Protein AF-A0A661VAI3-F1 (afdb_monomer_lite)

Sequence (65 aa):
TQRSCAWNVARLCTVLKPCMEAAEIPVHPNMGMGVGGSPLTDIIASDAVSRGSTAVAEISRVDGL

pLDDT: mean 90.7, std 6.23, range [61.28, 97.19]

Radius of gyration: 11.48 Å; chains: 1;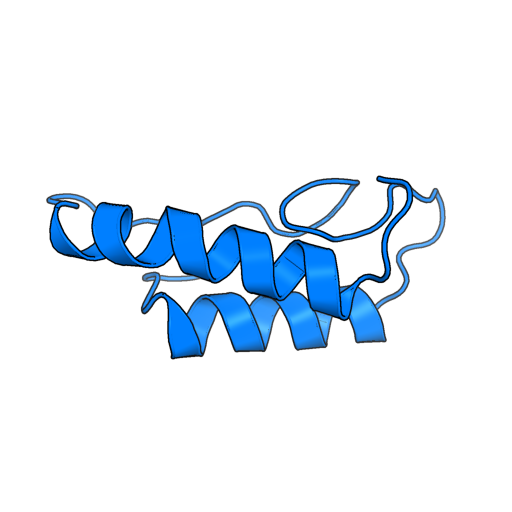 bounding box: 32×20×28 Å

Secondary structure (DSSP, 8-state):
--S-HHHHHHHHHHHHHHHHHT-SS------BTTBTT----SS--HHHHHHHHHHHHHHH--S--

Foldseek 3Di:
DPDALVVLLVVLLVVLQVVLVVDPDADADDQDCPPNSFDNDPDGPVVSRVVSQVSNCPSNVGPYD

Structure (mmCIF, N/CA/C/O backbone):
data_AF-A0A661VAI3-F1
#
_entry.id   AF-A0A661VAI3-F1
#
loop_
_atom_site.group_PDB
_atom_site.id
_atom_site.type_symbol
_atom_site.label_atom_id
_atom_site.label_alt_id
_atom_site.label_comp_id
_atom_site.label_asym_id
_atom_site.labe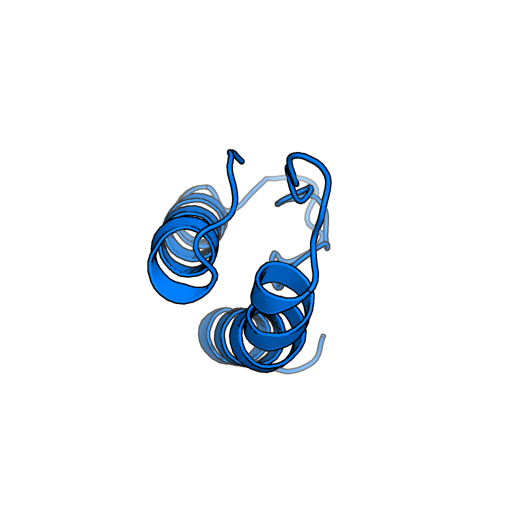l_entity_id
_atom_site.label_seq_id
_atom_site.pdbx_PDB_ins_code
_atom_site.Cartn_x
_atom_site.Cartn_y
_atom_site.Cartn_z
_atom_site.occupancy
_atom_site.B_iso_or_equiv
_atom_site.auth_seq_id
_atom_site.auth_comp_id
_atom_site.auth_asym_id
_atom_site.auth_atom_id
_atom_site.pdbx_PDB_model_num
ATOM 1 N N . THR A 1 1 ? 6.904 -9.816 -6.068 1.00 61.28 1 THR A N 1
ATOM 2 C CA . THR A 1 1 ? 5.660 -9.854 -6.876 1.00 61.28 1 THR A CA 1
ATOM 3 C C . THR A 1 1 ? 6.038 -9.909 -8.356 1.00 61.28 1 THR A C 1
ATOM 5 O O . THR A 1 1 ? 7.107 -9.429 -8.691 1.00 61.28 1 THR A O 1
ATOM 8 N N . GLN A 1 2 ? 5.225 -10.502 -9.244 1.00 80.62 2 GLN A N 1
ATOM 9 C CA . GLN A 1 2 ? 5.488 -10.547 -10.708 1.00 80.62 2 GLN A CA 1
ATOM 10 C C . GLN A 1 2 ? 4.643 -9.510 -11.487 1.00 80.62 2 GLN A C 1
ATOM 12 O O . GLN A 1 2 ? 4.327 -9.681 -12.661 1.00 80.62 2 GLN A O 1
ATOM 17 N N . ARG A 1 3 ? 4.178 -8.463 -10.798 1.00 88.88 3 ARG A N 1
ATOM 18 C CA . ARG A 1 3 ? 3.268 -7.431 -11.317 1.00 88.88 3 ARG A CA 1
ATOM 19 C C . ARG A 1 3 ? 3.881 -6.055 -11.091 1.00 88.88 3 ARG A C 1
ATOM 21 O O . ARG A 1 3 ? 4.704 -5.897 -10.189 1.00 88.88 3 ARG A O 1
ATOM 28 N N . SER A 1 4 ? 3.446 -5.069 -11.876 1.00 89.94 4 SER A N 1
ATOM 29 C CA . SER A 1 4 ? 3.918 -3.686 -11.761 1.00 89.94 4 SER A CA 1
ATOM 30 C C . SER A 1 4 ? 3.661 -3.105 -10.364 1.00 89.94 4 SER A C 1
ATOM 32 O O . SER A 1 4 ? 2.736 -3.523 -9.664 1.00 89.94 4 SER A O 1
ATOM 34 N N . CYS A 1 5 ? 4.467 -2.116 -9.964 1.00 88.81 5 CYS A N 1
ATOM 35 C CA . CYS A 1 5 ? 4.299 -1.422 -8.683 1.00 88.81 5 CYS A CA 1
ATOM 36 C C . CYS A 1 5 ? 2.881 -0.839 -8.544 1.00 88.81 5 CYS A C 1
ATOM 38 O O . CYS A 1 5 ? 2.206 -1.111 -7.555 1.00 88.81 5 CYS A O 1
ATOM 40 N N . ALA A 1 6 ? 2.376 -0.175 -9.592 1.00 91.75 6 ALA A N 1
ATOM 41 C CA . ALA A 1 6 ? 1.018 0.370 -9.621 1.00 91.75 6 ALA A CA 1
ATOM 42 C C . ALA A 1 6 ? -0.061 -0.694 -9.358 1.00 91.75 6 ALA A C 1
ATOM 44 O O . ALA A 1 6 ? -0.987 -0.455 -8.587 1.00 91.75 6 ALA A O 1
ATOM 45 N N . TRP A 1 7 ? 0.074 -1.890 -9.944 1.00 93.81 7 TRP A N 1
ATOM 46 C CA . TRP A 1 7 ? -0.871 -2.980 -9.701 1.00 93.81 7 TRP A CA 1
ATOM 47 C C . TRP A 1 7 ? -0.815 -3.469 -8.249 1.00 93.81 7 TRP A C 1
ATOM 49 O O . TRP A 1 7 ? -1.855 -3.685 -7.630 1.00 93.81 7 TRP A O 1
ATOM 59 N N . ASN A 1 8 ? 0.389 -3.628 -7.688 1.00 93.19 8 ASN A N 1
ATOM 60 C CA . ASN A 1 8 ? 0.537 -4.105 -6.311 1.00 93.19 8 ASN A CA 1
ATOM 61 C C . ASN A 1 8 ? -0.033 -3.096 -5.301 1.00 93.19 8 ASN A C 1
ATOM 63 O O . ASN A 1 8 ? -0.705 -3.511 -4.360 1.00 93.19 8 ASN A O 1
ATOM 67 N N . VAL A 1 9 ? 0.187 -1.795 -5.523 1.00 94.25 9 VAL A N 1
ATOM 68 C CA . VAL A 1 9 ? -0.365 -0.714 -4.691 1.00 94.25 9 VAL A CA 1
ATOM 69 C C . VAL A 1 9 ? -1.889 -0.662 -4.809 1.00 94.25 9 VAL A C 1
ATOM 71 O O . VAL A 1 9 ? -2.576 -0.637 -3.794 1.00 94.25 9 VAL A O 1
ATOM 74 N N . ALA A 1 10 ? -2.447 -0.744 -6.021 1.00 95.50 10 ALA A N 1
ATOM 75 C CA . ALA A 1 10 ? -3.900 -0.779 -6.206 1.00 95.50 10 ALA A CA 1
ATOM 76 C C . ALA A 1 10 ? -4.543 -1.980 -5.489 1.00 95.50 10 ALA A C 1
ATOM 78 O O . ALA A 1 10 ? -5.577 -1.842 -4.828 1.00 95.50 10 ALA A O 1
ATOM 79 N N . ARG A 1 11 ? -3.903 -3.157 -5.561 1.00 94.88 11 ARG A N 1
ATOM 80 C CA . ARG A 1 11 ? -4.331 -4.343 -4.811 1.00 94.88 11 ARG A CA 1
ATOM 81 C C . ARG A 1 11 ? -4.259 -4.113 -3.303 1.00 94.88 11 ARG A C 1
ATOM 83 O O . ARG A 1 11 ? -5.191 -4.509 -2.611 1.00 94.88 11 ARG A O 1
ATOM 90 N N . LEU A 1 12 ? -3.185 -3.498 -2.799 1.00 94.88 12 LEU A N 1
ATOM 91 C CA . LEU A 1 12 ? -3.071 -3.153 -1.382 1.00 94.88 12 LEU A CA 1
ATOM 92 C C . LEU A 1 12 ? -4.237 -2.258 -0.955 1.00 94.88 12 LEU A C 1
ATOM 94 O O . LEU A 1 12 ? -4.954 -2.636 -0.037 1.00 94.88 12 LEU A O 1
ATOM 98 N N . CYS A 1 13 ? -4.466 -1.129 -1.632 1.00 95.94 13 CYS A N 1
ATOM 99 C CA . CYS A 1 13 ? -5.532 -0.194 -1.262 1.00 95.94 13 CYS A CA 1
ATOM 100 C C . CYS A 1 13 ? -6.916 -0.858 -1.289 1.00 95.94 13 CYS A C 1
ATOM 102 O O . CYS A 1 13 ? -7.745 -0.589 -0.427 1.00 95.94 13 CYS A O 1
ATOM 104 N N . THR A 1 14 ? -7.156 -1.767 -2.240 1.00 96.50 14 THR A N 1
ATOM 105 C CA . THR A 1 14 ? -8.421 -2.517 -2.332 1.00 96.50 14 THR A CA 1
ATOM 106 C C . THR A 1 14 ? -8.669 -3.383 -1.096 1.00 96.50 14 THR A C 1
ATOM 108 O O . THR A 1 14 ? -9.805 -3.500 -0.648 1.00 96.50 14 THR A O 1
ATOM 111 N N . VAL A 1 15 ? -7.616 -3.989 -0.543 1.00 94.56 15 VAL A N 1
ATOM 112 C CA . VAL A 1 15 ? -7.710 -4.823 0.664 1.00 94.56 15 VAL A CA 1
ATOM 113 C C . VAL A 1 15 ? -7.717 -3.968 1.929 1.00 94.56 15 VAL A C 1
ATOM 115 O O . VAL A 1 15 ? -8.473 -4.252 2.848 1.00 94.56 15 VAL A O 1
ATOM 118 N N . LEU A 1 16 ? -6.889 -2.924 1.980 1.00 95.50 16 LEU A N 1
ATOM 119 C CA . LEU A 1 16 ? -6.673 -2.120 3.180 1.00 95.50 16 LEU A CA 1
ATOM 120 C C . LEU A 1 16 ? -7.844 -1.185 3.484 1.00 95.50 16 LEU A C 1
ATOM 122 O O . LEU A 1 16 ? -8.189 -1.009 4.646 1.00 95.50 16 LEU A O 1
ATOM 126 N N . LYS A 1 17 ? -8.480 -0.606 2.462 1.00 96.06 17 LYS A N 1
ATOM 127 C CA . LYS A 1 17 ? -9.580 0.348 2.640 1.00 96.06 17 LYS A CA 1
ATOM 128 C C . LYS A 1 17 ? -10.727 -0.168 3.533 1.00 96.06 17 LYS A C 1
ATOM 130 O O . LYS A 1 17 ? -11.047 0.528 4.491 1.00 96.06 17 LYS A O 1
ATOM 135 N N . PRO A 1 18 ? -11.318 -1.360 3.313 1.00 96.81 18 PRO A N 1
ATOM 136 C CA . PRO A 1 18 ? -12.350 -1.869 4.220 1.00 96.81 18 PRO A CA 1
ATOM 137 C C . PRO A 1 18 ? -11.810 -2.192 5.623 1.00 96.81 18 PRO A C 1
ATOM 139 O O . PRO A 1 18 ? -12.553 -2.106 6.595 1.00 96.81 18 PRO A O 1
ATOM 142 N N . CYS A 1 19 ? -10.522 -2.531 5.766 1.00 95.62 19 CYS A N 1
ATOM 143 C CA . CYS A 1 19 ? -9.912 -2.701 7.089 1.00 95.62 19 CYS A CA 1
ATOM 144 C C . CYS A 1 19 ? -9.840 -1.374 7.849 1.00 95.62 19 CYS A C 1
ATOM 146 O O . CYS A 1 19 ? -10.066 -1.360 9.053 1.00 95.62 19 CYS A O 1
ATOM 148 N N . MET A 1 20 ? -9.565 -0.272 7.147 1.00 97.00 20 MET A N 1
ATOM 149 C CA . MET A 1 20 ? -9.549 1.068 7.734 1.00 97.00 20 MET A CA 1
ATOM 150 C C . MET A 1 20 ? -10.938 1.531 8.171 1.00 97.00 20 MET A C 1
ATOM 152 O O . MET A 1 20 ? -11.058 2.196 9.191 1.00 97.00 20 MET A O 1
ATOM 156 N N . GLU A 1 21 ? -11.997 1.134 7.462 1.00 96.06 21 GLU A N 1
ATOM 157 C CA . GLU A 1 21 ? -13.382 1.423 7.871 1.00 96.06 21 GLU A CA 1
ATOM 158 C C . GLU A 1 21 ? -13.773 0.726 9.187 1.00 96.06 21 GLU A C 1
ATOM 160 O O . GLU A 1 21 ? -14.632 1.224 9.911 1.00 96.06 21 GLU A O 1
ATOM 165 N N . ALA A 1 22 ? -13.139 -0.405 9.505 1.00 97.00 22 ALA A N 1
ATOM 166 C CA . ALA A 1 22 ? -13.369 -1.165 10.734 1.00 97.00 22 ALA A CA 1
ATOM 167 C C . ALA A 1 22 ? -12.337 -0.880 11.842 1.00 97.00 22 ALA A C 1
ATOM 169 O O . ALA A 1 22 ? -12.438 -1.449 12.928 1.00 97.00 22 ALA A O 1
ATOM 170 N N . ALA A 1 23 ? -11.315 -0.064 11.574 1.00 96.56 23 ALA A N 1
ATOM 171 C CA . ALA A 1 23 ? -10.233 0.168 12.518 1.00 96.56 23 ALA A CA 1
ATOM 172 C C . ALA A 1 23 ? -10.689 1.076 13.673 1.00 96.56 23 ALA A C 1
ATOM 174 O O . ALA A 1 23 ? -11.153 2.192 13.458 1.00 96.56 23 ALA A O 1
ATOM 175 N N . GLU A 1 24 ? -10.506 0.610 14.910 1.00 97.19 24 GLU A N 1
ATOM 176 C CA . GLU A 1 24 ? -10.785 1.384 16.134 1.00 97.19 24 GLU A CA 1
ATOM 177 C C . GLU A 1 24 ? -9.517 1.999 16.752 1.00 97.19 24 GLU A C 1
ATOM 179 O O . GLU A 1 24 ? -9.578 2.698 17.764 1.00 97.19 24 GLU A O 1
ATOM 184 N N . ILE A 1 25 ? -8.353 1.731 16.154 1.00 95.81 25 ILE A N 1
ATOM 185 C CA . ILE A 1 25 ? -7.050 2.256 16.568 1.00 95.81 25 ILE A CA 1
ATOM 186 C C . ILE A 1 25 ? 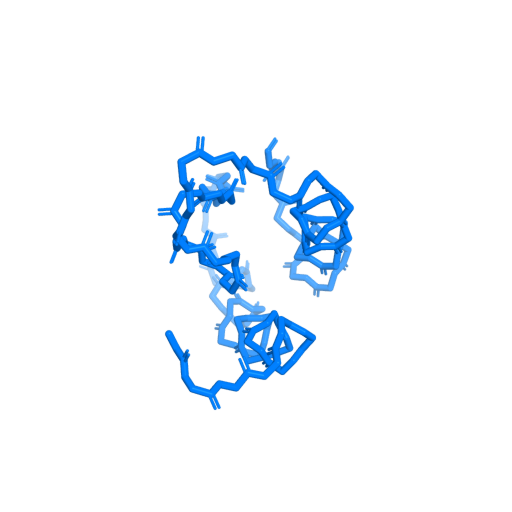-6.362 2.943 15.386 1.00 95.81 25 ILE A C 1
ATOM 188 O O . ILE A 1 25 ? -6.618 2.554 14.245 1.00 95.81 25 ILE A O 1
ATOM 192 N N . PRO A 1 26 ? -5.445 3.895 15.639 1.00 95.69 26 PRO A N 1
ATOM 193 C CA . PRO A 1 26 ? -4.644 4.485 14.577 1.00 95.69 26 PRO A CA 1
ATOM 194 C C . PRO A 1 26 ? -3.808 3.433 13.839 1.00 95.69 26 PRO A C 1
ATOM 196 O O . PRO A 1 26 ? -3.159 2.588 14.462 1.00 95.69 26 PRO A O 1
ATOM 199 N N . VAL A 1 27 ? -3.788 3.508 12.511 1.00 95.19 27 VAL A N 1
ATOM 200 C CA . VAL A 1 27 ? -3.075 2.582 11.628 1.00 95.19 27 VAL A CA 1
ATOM 201 C C . VAL A 1 27 ? -1.984 3.321 10.860 1.00 95.19 27 VAL A C 1
ATOM 203 O O . VAL A 1 27 ? -2.245 4.253 10.104 1.00 95.19 27 VAL A O 1
ATOM 206 N N . HIS A 1 28 ? -0.751 2.836 11.011 1.00 94.19 28 HIS A N 1
ATOM 207 C CA . HIS A 1 28 ? 0.436 3.313 10.302 1.00 94.19 28 HIS A CA 1
ATOM 208 C C . HIS A 1 28 ? 1.083 2.139 9.545 1.00 94.19 28 HIS A C 1
ATOM 210 O O . HIS A 1 28 ? 1.878 1.389 10.123 1.00 94.19 28 HIS A O 1
ATOM 216 N N . PRO A 1 29 ? 0.700 1.882 8.283 1.00 91.44 29 PRO A N 1
ATOM 217 C CA . PRO A 1 29 ? 1.253 0.772 7.519 1.00 91.44 29 PRO A CA 1
ATOM 218 C C . PRO A 1 29 ? 2.740 0.971 7.222 1.00 91.44 29 PRO A C 1
ATOM 220 O O . PRO A 1 29 ? 3.151 2.019 6.739 1.00 91.44 29 PRO A O 1
ATOM 223 N N . ASN A 1 30 ? 3.543 -0.078 7.397 1.00 89.44 30 ASN A N 1
ATOM 224 C CA . ASN A 1 30 ? 4.920 -0.067 6.913 1.00 89.44 30 ASN A CA 1
ATOM 225 C C . ASN A 1 30 ? 4.947 -0.088 5.374 1.00 89.44 30 ASN A C 1
ATOM 227 O O . ASN A 1 30 ? 4.545 -1.081 4.758 1.00 89.44 30 ASN A O 1
ATOM 231 N N . MET A 1 31 ? 5.465 0.975 4.760 1.00 86.88 31 MET A N 1
ATOM 232 C CA . MET A 1 31 ? 5.678 1.070 3.316 1.00 86.88 31 MET A CA 1
ATOM 233 C C . MET A 1 31 ? 7.172 1.074 2.992 1.00 86.88 31 MET A C 1
ATOM 235 O O . MET A 1 31 ? 7.888 2.027 3.273 1.00 86.88 31 MET A O 1
ATOM 239 N N . GLY A 1 32 ? 7.653 0.007 2.352 1.00 85.00 32 GLY A N 1
ATOM 240 C CA . GLY A 1 32 ? 9.061 -0.125 1.972 1.00 85.00 32 GLY A CA 1
ATOM 241 C C . GLY A 1 32 ? 9.562 -1.560 2.057 1.00 85.00 32 GLY A C 1
ATOM 242 O O . GLY A 1 32 ? 8.827 -2.457 2.461 1.00 85.00 32 GLY A O 1
ATOM 243 N N . MET A 1 33 ? 10.815 -1.779 1.647 1.00 86.38 33 MET A N 1
ATOM 244 C CA . MET A 1 33 ? 11.535 -3.053 1.816 1.00 86.38 33 MET A CA 1
ATOM 245 C C . MET A 1 33 ? 10.727 -4.300 1.404 1.00 86.38 33 MET A C 1
ATOM 247 O O . MET A 1 33 ? 10.718 -5.309 2.102 1.00 86.38 33 MET A O 1
ATOM 251 N N . GLY A 1 34 ? 10.011 -4.242 0.276 1.00 84.06 34 GLY A N 1
ATOM 252 C CA . GLY A 1 34 ? 9.192 -5.366 -0.199 1.00 84.06 34 GLY A CA 1
ATOM 253 C C . GLY A 1 34 ? 7.745 -5.416 0.314 1.00 84.06 34 GLY A C 1
ATOM 254 O O . GLY A 1 34 ? 7.007 -6.331 -0.057 1.00 84.06 34 GLY A O 1
ATOM 255 N N . VAL A 1 35 ? 7.311 -4.460 1.140 1.00 87.00 35 VAL A N 1
ATOM 256 C CA . VAL A 1 35 ? 5.954 -4.386 1.708 1.00 87.00 35 VAL A CA 1
ATOM 257 C C . VAL A 1 35 ? 5.078 -3.417 0.910 1.00 87.00 35 VAL A C 1
ATOM 259 O O . VAL A 1 35 ? 5.556 -2.468 0.287 1.00 87.00 35 VAL A O 1
ATOM 262 N N . GLY A 1 36 ? 3.772 -3.692 0.878 1.00 79.31 36 GLY A N 1
ATOM 263 C CA . GLY A 1 36 ? 2.763 -2.769 0.353 1.00 79.31 36 GLY A CA 1
ATOM 264 C C . GLY A 1 36 ? 2.857 -2.447 -1.142 1.00 79.31 36 GLY A C 1
ATOM 265 O O . GLY A 1 36 ? 2.318 -1.452 -1.614 1.00 79.31 36 GLY A O 1
ATOM 266 N N . GLY A 1 37 ? 3.532 -3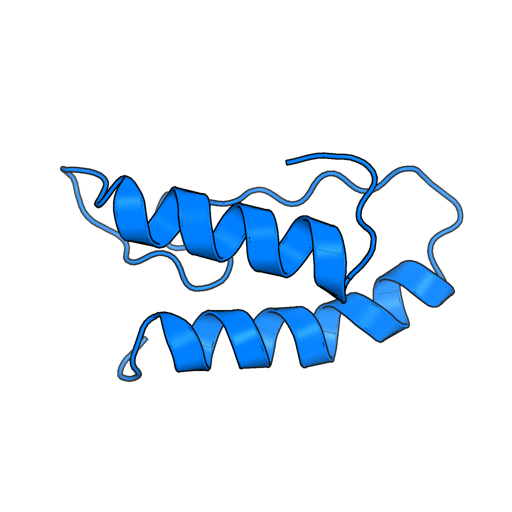.305 -1.909 1.00 80.50 37 GLY A N 1
ATOM 267 C CA . GLY A 1 37 ? 3.729 -3.132 -3.348 1.00 80.50 37 GLY A CA 1
ATOM 268 C C . GLY A 1 37 ? 5.033 -2.441 -3.739 1.00 80.50 37 GLY A C 1
ATOM 269 O O . GLY A 1 37 ? 5.312 -2.340 -4.939 1.00 80.50 37 GLY A O 1
ATOM 270 N N . SER A 1 38 ? 5.851 -2.058 -2.755 1.00 85.69 38 SER A N 1
ATOM 271 C CA . SER A 1 38 ? 7.248 -1.688 -2.967 1.00 85.69 38 SER A CA 1
ATOM 272 C C . SER A 1 38 ? 8.081 -2.924 -3.348 1.00 85.69 38 SER A C 1
ATOM 274 O O . SER A 1 38 ? 7.881 -3.993 -2.763 1.00 85.69 38 SER A O 1
ATOM 276 N N . PRO A 1 39 ? 8.994 -2.839 -4.334 1.00 81.81 39 PRO A N 1
ATOM 277 C CA . PRO A 1 39 ? 9.933 -3.919 -4.617 1.00 81.81 39 PRO A CA 1
ATOM 278 C C . PRO A 1 39 ? 10.932 -4.096 -3.464 1.00 81.81 39 PRO A C 1
ATOM 280 O O . PRO A 1 39 ? 11.357 -3.127 -2.837 1.00 81.81 39 PRO A O 1
ATOM 283 N N . LEU A 1 40 ? 11.340 -5.341 -3.210 1.00 86.94 40 LEU A N 1
ATOM 284 C CA . LEU A 1 40 ? 12.494 -5.613 -2.355 1.00 86.94 40 LEU A CA 1
ATOM 285 C C . LEU A 1 40 ? 13.762 -5.397 -3.187 1.00 86.94 40 LEU A C 1
ATOM 287 O O . LEU A 1 40 ? 13.975 -6.092 -4.178 1.00 86.94 40 LEU A O 1
ATOM 291 N N . THR A 1 41 ? 14.559 -4.409 -2.805 1.00 83.75 41 THR A N 1
ATOM 292 C CA . THR A 1 41 ? 15.798 -4.015 -3.480 1.00 83.75 41 THR A CA 1
ATOM 293 C C . THR A 1 41 ? 16.725 -3.370 -2.459 1.00 83.75 41 THR A C 1
ATOM 295 O O . THR A 1 41 ? 16.251 -2.655 -1.575 1.00 83.75 41 THR A O 1
ATOM 298 N N . ASP A 1 42 ? 18.029 -3.603 -2.594 1.00 85.25 42 ASP A N 1
ATOM 299 C CA . ASP A 1 42 ? 19.045 -3.021 -1.707 1.00 85.25 42 ASP A CA 1
ATOM 300 C C . ASP A 1 42 ? 19.113 -1.495 -1.847 1.00 85.25 42 ASP A C 1
ATOM 302 O O . ASP A 1 42 ? 19.413 -0.779 -0.894 1.00 85.25 42 ASP A O 1
ATOM 306 N N . ILE A 1 43 ? 18.788 -0.985 -3.039 1.00 84.62 43 ILE A N 1
ATOM 307 C CA . ILE A 1 43 ? 18.657 0.445 -3.314 1.00 84.62 43 ILE A CA 1
ATOM 308 C C . ILE A 1 43 ? 17.180 0.749 -3.512 1.00 84.62 43 ILE A C 1
ATOM 310 O O . ILE A 1 43 ? 16.573 0.314 -4.494 1.00 84.62 43 ILE A O 1
ATOM 314 N N . ILE A 1 44 ? 16.605 1.500 -2.575 1.00 79.12 44 ILE A N 1
ATOM 315 C CA . ILE A 1 44 ? 15.186 1.848 -2.590 1.00 79.12 44 ILE A CA 1
ATOM 316 C C . ILE A 1 44 ? 14.881 2.730 -3.805 1.00 79.12 44 ILE A C 1
ATOM 318 O O . ILE A 1 44 ? 15.437 3.815 -3.976 1.00 79.12 44 ILE A O 1
ATOM 322 N N . ALA A 1 45 ? 13.931 2.285 -4.625 1.00 84.56 45 ALA A N 1
ATOM 323 C CA . ALA A 1 45 ? 13.352 3.099 -5.684 1.00 84.56 45 ALA A CA 1
ATOM 324 C C . ALA A 1 45 ? 12.418 4.157 -5.069 1.00 84.56 45 ALA A C 1
ATOM 326 O O . ALA A 1 45 ? 11.212 3.937 -4.961 1.00 84.56 45 ALA A O 1
ATOM 327 N N . SER A 1 46 ? 12.992 5.288 -4.642 1.00 88.25 46 SER A N 1
ATOM 328 C CA . SER A 1 46 ? 12.294 6.337 -3.881 1.00 88.25 46 SER A CA 1
ATOM 329 C C . SER A 1 46 ? 10.986 6.795 -4.540 1.00 88.25 46 SER A C 1
ATOM 331 O O . SER A 1 46 ? 9.956 6.798 -3.879 1.00 88.25 46 SER A O 1
ATOM 333 N N . ASP A 1 47 ? 10.972 7.042 -5.858 1.00 89.25 47 ASP A N 1
ATOM 334 C CA . ASP A 1 47 ? 9.748 7.434 -6.585 1.00 89.25 47 ASP A CA 1
ATOM 335 C C . ASP A 1 47 ? 8.600 6.426 -6.403 1.00 89.25 47 ASP A C 1
ATOM 337 O O . ASP A 1 47 ? 7.461 6.796 -6.114 1.00 89.25 47 ASP A O 1
ATOM 341 N N . ALA A 1 48 ? 8.904 5.133 -6.530 1.00 88.88 48 ALA A N 1
ATOM 342 C CA . ALA A 1 48 ? 7.906 4.078 -6.406 1.00 88.88 48 ALA A CA 1
ATOM 343 C C . ALA A 1 48 ? 7.352 3.996 -4.977 1.00 88.88 48 ALA A C 1
ATOM 345 O O . ALA A 1 48 ? 6.142 3.842 -4.801 1.00 88.88 48 ALA A O 1
ATOM 346 N N . VAL A 1 49 ? 8.222 4.131 -3.969 1.00 90.62 49 VAL A N 1
ATOM 347 C CA . VAL A 1 49 ? 7.815 4.137 -2.558 1.00 90.62 49 VAL A CA 1
ATOM 348 C C . VAL A 1 49 ? 6.994 5.378 -2.244 1.00 90.62 49 VAL A C 1
ATOM 350 O O . VAL A 1 49 ? 5.895 5.234 -1.732 1.00 90.62 49 VAL A O 1
ATOM 353 N N . SER A 1 50 ? 7.450 6.574 -2.619 1.00 91.94 50 SER A N 1
ATOM 354 C CA . SER A 1 50 ? 6.733 7.824 -2.352 1.00 91.94 50 SER A CA 1
ATOM 355 C C . SER A 1 50 ? 5.345 7.840 -2.990 1.00 91.94 50 SER A C 1
ATOM 357 O O . SER A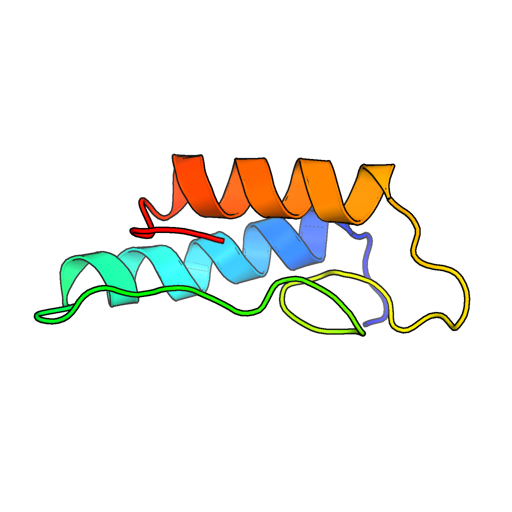 1 50 ? 4.366 8.151 -2.317 1.00 91.94 50 SER A O 1
ATOM 359 N N . ARG A 1 51 ? 5.221 7.431 -4.259 1.00 92.31 51 ARG A N 1
ATOM 360 C CA . ARG A 1 51 ? 3.920 7.356 -4.946 1.00 92.31 51 ARG A CA 1
ATOM 361 C C . ARG A 1 51 ? 3.010 6.293 -4.344 1.00 92.31 51 ARG A C 1
ATOM 363 O O . ARG A 1 51 ? 1.809 6.522 -4.216 1.00 92.31 51 ARG A O 1
ATOM 370 N N . GLY A 1 52 ? 3.576 5.140 -3.987 1.00 93.62 52 GLY A N 1
ATOM 371 C CA . GLY A 1 52 ? 2.857 4.085 -3.281 1.00 93.62 52 GLY A CA 1
ATOM 372 C C . GLY A 1 52 ? 2.327 4.582 -1.941 1.00 93.62 52 GLY A C 1
ATOM 373 O O . GLY A 1 52 ? 1.145 4.408 -1.658 1.00 93.62 52 GLY A O 1
ATOM 374 N N . SER A 1 53 ? 3.173 5.254 -1.161 1.00 93.44 53 SER A N 1
ATOM 375 C CA . SER A 1 53 ? 2.814 5.831 0.128 1.00 93.44 53 SER A CA 1
ATOM 376 C C . SER A 1 53 ? 1.689 6.854 -0.019 1.00 93.44 53 SER A C 1
ATOM 378 O O . SER A 1 53 ? 0.634 6.677 0.577 1.00 93.44 53 SER A O 1
ATOM 380 N N . THR A 1 54 ? 1.819 7.852 -0.897 1.00 94.31 54 THR A N 1
ATOM 381 C CA . THR A 1 54 ? 0.728 8.815 -1.131 1.00 94.31 54 THR A CA 1
ATOM 382 C C . THR A 1 54 ? -0.573 8.120 -1.539 1.00 94.31 54 THR A C 1
ATOM 384 O O . THR A 1 54 ? -1.630 8.435 -1.004 1.00 94.31 54 THR A O 1
ATOM 387 N N . ALA A 1 55 ? -0.525 7.133 -2.439 1.00 94.75 55 ALA A N 1
ATOM 388 C CA . ALA A 1 55 ? -1.728 6.411 -2.848 1.00 94.75 55 ALA A CA 1
ATOM 389 C C . ALA A 1 55 ? -2.386 5.651 -1.683 1.00 94.75 55 ALA A C 1
ATOM 391 O O . ALA A 1 55 ? -3.611 5.638 -1.576 1.00 94.75 55 ALA A O 1
ATOM 392 N N . VAL A 1 56 ? -1.598 5.026 -0.807 1.00 95.50 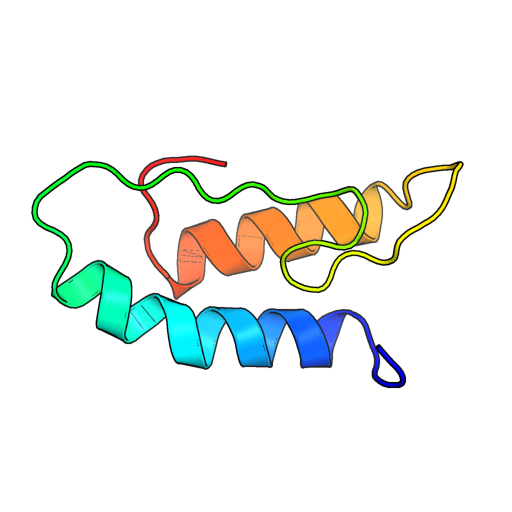56 VAL A N 1
ATOM 393 C CA . VAL A 1 56 ? -2.112 4.306 0.366 1.00 95.50 56 VAL A CA 1
ATOM 394 C C . VAL A 1 56 ? -2.713 5.271 1.386 1.00 95.50 56 VAL A C 1
ATOM 396 O O . VAL A 1 56 ? -3.829 5.015 1.840 1.00 95.50 56 VAL A O 1
ATOM 399 N N . ALA A 1 57 ? -2.030 6.384 1.674 1.00 95.00 57 ALA A N 1
ATOM 400 C CA . ALA A 1 57 ? -2.519 7.450 2.548 1.00 95.00 57 ALA A CA 1
ATOM 401 C C . ALA A 1 57 ? -3.873 7.987 2.077 1.00 95.00 57 ALA A C 1
ATOM 403 O O . ALA A 1 57 ? -4.858 7.914 2.805 1.00 95.00 57 ALA A O 1
ATOM 404 N N . GLU A 1 58 ? -3.952 8.441 0.829 1.00 95.12 58 GLU A N 1
ATOM 405 C CA . GLU A 1 58 ? -5.133 9.140 0.319 1.00 95.12 58 GLU A CA 1
ATOM 406 C C . GLU A 1 58 ? -6.318 8.197 0.059 1.00 95.12 58 GLU A C 1
ATOM 408 O O . GLU A 1 58 ? -7.470 8.521 0.355 1.00 95.12 58 GLU A O 1
ATOM 413 N N . ILE A 1 59 ? -6.061 7.005 -0.496 1.00 95.88 59 ILE A N 1
ATOM 414 C CA . ILE A 1 59 ? -7.134 6.082 -0.902 1.00 95.88 59 ILE A CA 1
ATOM 415 C C . ILE A 1 59 ? -7.655 5.279 0.288 1.00 95.88 59 ILE A C 1
ATOM 417 O O . ILE A 1 59 ? -8.865 5.049 0.385 1.00 95.88 59 ILE A O 1
ATOM 421 N N . SER A 1 60 ? -6.755 4.824 1.165 1.00 95.06 60 SER A N 1
ATOM 422 C CA . SER A 1 60 ? -7.124 3.987 2.313 1.00 95.06 60 SER A CA 1
ATOM 423 C C . SER A 1 60 ? -7.390 4.811 3.572 1.00 95.06 60 SER A C 1
ATOM 425 O O . SER A 1 60 ? -7.984 4.272 4.495 1.00 95.06 60 SER A O 1
ATOM 427 N N . ARG A 1 61 ? -7.018 6.102 3.594 1.00 94.25 61 ARG A N 1
ATOM 428 C CA . ARG A 1 61 ? -7.197 7.025 4.731 1.00 94.25 61 ARG A CA 1
ATOM 429 C C . ARG A 1 61 ? -6.543 6.521 6.017 1.00 94.25 61 ARG A C 1
ATOM 431 O O . ARG A 1 61 ? -7.156 6.535 7.076 1.00 94.25 61 ARG A O 1
ATOM 438 N N . VAL A 1 62 ? -5.309 6.040 5.888 1.00 94.31 62 VAL A N 1
ATOM 439 C CA . VAL A 1 62 ? -4.481 5.630 7.032 1.00 94.31 62 VAL A CA 1
ATOM 440 C C . VAL A 1 62 ? -3.995 6.855 7.805 1.00 94.31 62 VAL A C 1
ATOM 442 O O . VAL A 1 62 ? -3.839 7.930 7.227 1.00 94.31 62 VAL A O 1
ATOM 445 N N . ASP A 1 63 ? -3.738 6.696 9.100 1.00 93.81 63 ASP A N 1
ATOM 446 C CA . ASP A 1 63 ? -3.391 7.806 9.997 1.00 93.81 63 ASP A CA 1
ATOM 447 C C . ASP A 1 63 ? -1.948 8.302 9.816 1.00 93.81 63 ASP A C 1
ATOM 449 O O . ASP A 1 63 ? -1.594 9.397 10.253 1.00 93.81 63 ASP A O 1
ATOM 453 N N . GLY A 1 64 ? -1.102 7.502 9.165 1.00 89.00 64 GLY A N 1
ATOM 454 C CA . GLY A 1 64 ? 0.257 7.877 8.792 1.00 89.00 64 GLY A CA 1
ATOM 455 C C . GLY A 1 64 ? 0.956 6.813 7.949 1.00 89.00 64 GLY A C 1
ATOM 456 O O . GLY A 1 64 ? 0.399 5.740 7.712 1.00 89.00 64 GLY A O 1
ATOM 457 N N . LEU A 1 65 ? 2.174 7.138 7.507 1.00 84.94 65 LEU A N 1
ATOM 458 C CA . LEU A 1 65 ? 3.080 6.297 6.717 1.00 84.94 65 LEU A CA 1
ATOM 459 C C . LEU A 1 65 ? 4.550 6.611 6.993 1.00 84.94 65 LEU A C 1
ATOM 461 O O . LEU A 1 65 ? 4.815 7.746 7.457 1.00 84.94 65 LEU A O 1
#